Protein AF-M3EVJ9-F1 (afdb_monomer_lite)

Structure (mmCIF, N/CA/C/O backbone):
data_AF-M3EVJ9-F1
#
_entry.id   AF-M3EVJ9-F1
#
loop_
_atom_site.group_PDB
_atom_site.id
_atom_site.type_symbol
_atom_site.label_atom_id
_atom_site.label_alt_id
_atom_site.label_comp_id
_atom_site.label_asym_id
_atom_site.label_entity_id
_atom_site.label_seq_id
_atom_site.pdbx_PDB_ins_code
_atom_site.Cartn_x
_atom_site.Cartn_y
_atom_site.Cartn_z
_atom_site.occupancy
_atom_site.B_iso_or_equiv
_atom_site.auth_seq_id
_atom_site.auth_comp_id
_atom_site.auth_asym_id
_atom_site.auth_atom_id
_atom_site.pdbx_PDB_model_num
ATOM 1 N N . ASN A 1 1 ? -7.961 -3.982 -18.377 1.00 53.62 1 ASN A N 1
ATOM 2 C CA . ASN A 1 1 ? -6.961 -3.860 -17.290 1.00 53.62 1 ASN A CA 1
ATOM 3 C C . ASN A 1 1 ? -6.307 -5.219 -17.073 1.00 53.62 1 ASN A C 1
ATOM 5 O O . ASN A 1 1 ? -7.038 -6.197 -17.057 1.00 53.62 1 ASN A O 1
ATOM 9 N N . ARG A 1 2 ? -4.975 -5.330 -16.949 1.00 57.88 2 ARG A N 1
ATOM 10 C CA . ARG A 1 2 ? -4.251 -6.629 -16.994 1.00 57.88 2 ARG A CA 1
ATOM 11 C C . ARG A 1 2 ? -4.502 -7.572 -15.796 1.00 57.88 2 ARG A C 1
ATOM 13 O O . ARG A 1 2 ? -4.026 -8.692 -15.835 1.00 57.88 2 ARG A O 1
ATOM 20 N N . TYR A 1 3 ? -5.249 -7.136 -14.782 1.00 64.00 3 TYR A N 1
ATOM 21 C CA . TYR A 1 3 ? -5.487 -7.883 -13.536 1.00 64.00 3 TYR A CA 1
ATOM 22 C C . TYR A 1 3 ? -6.943 -7.815 -13.055 1.00 64.00 3 TYR A C 1
ATOM 24 O O . TYR A 1 3 ? -7.232 -8.080 -11.894 1.00 64.00 3 TYR A O 1
ATOM 32 N N . GLU A 1 4 ? -7.861 -7.360 -13.911 1.00 68.31 4 GLU A N 1
ATOM 33 C CA . GLU A 1 4 ? -9.247 -7.083 -13.514 1.00 68.31 4 GLU A CA 1
ATOM 34 C C . GLU A 1 4 ? -9.966 -8.355 -13.049 1.00 68.31 4 GLU A C 1
ATOM 36 O O . GLU A 1 4 ? -10.541 -8.368 -11.965 1.00 68.31 4 GLU A O 1
ATOM 41 N N . VAL A 1 5 ? -9.811 -9.446 -13.802 1.00 71.44 5 VAL A N 1
ATOM 42 C CA . VAL A 1 5 ? -10.444 -10.743 -13.528 1.00 71.44 5 VAL A CA 1
ATOM 43 C C . VAL A 1 5 ? -9.927 -11.351 -12.223 1.00 71.44 5 VAL A C 1
ATOM 45 O O . VAL A 1 5 ? -10.708 -11.808 -11.390 1.00 71.44 5 VAL A O 1
ATOM 48 N N . GLU A 1 6 ? -8.613 -11.326 -12.002 1.00 73.00 6 GLU A N 1
ATOM 49 C CA . GLU A 1 6 ? -8.010 -11.843 -10.773 1.00 73.00 6 GLU A CA 1
ATOM 50 C C . GLU A 1 6 ? -8.413 -11.016 -9.547 1.00 73.00 6 GLU A C 1
ATOM 52 O O . GLU A 1 6 ? -8.677 -11.570 -8.481 1.00 73.00 6 GLU A O 1
ATOM 57 N N . ILE A 1 7 ? -8.499 -9.692 -9.691 1.00 71.06 7 ILE A N 1
ATOM 58 C CA . ILE A 1 7 ? -8.906 -8.798 -8.604 1.00 71.06 7 ILE A CA 1
ATOM 59 C C . ILE A 1 7 ? -10.381 -9.005 -8.248 1.00 71.06 7 ILE A C 1
ATOM 61 O O . ILE A 1 7 ? -10.715 -8.972 -7.063 1.00 71.06 7 ILE A O 1
ATOM 65 N N . GLU A 1 8 ? -11.257 -9.230 -9.227 1.00 75.81 8 GLU A N 1
ATOM 66 C CA . GLU A 1 8 ? -12.665 -9.551 -8.969 1.00 75.81 8 GLU A CA 1
ATOM 67 C C . GLU A 1 8 ? -12.826 -10.897 -8.258 1.00 75.81 8 GLU A C 1
ATOM 69 O O . GLU A 1 8 ? -13.507 -10.955 -7.235 1.00 75.81 8 GLU A O 1
ATOM 74 N N . ALA A 1 9 ? -12.113 -11.938 -8.697 1.00 74.25 9 ALA A N 1
ATOM 75 C CA . ALA A 1 9 ? -12.147 -13.246 -8.041 1.00 74.25 9 ALA A CA 1
ATOM 76 C C . ALA A 1 9 ? -11.671 -13.187 -6.575 1.00 74.25 9 ALA A C 1
ATOM 78 O O . ALA A 1 9 ? -12.258 -13.811 -5.691 1.00 74.25 9 ALA A O 1
ATOM 79 N N . ILE A 1 10 ? -10.624 -12.405 -6.287 1.00 73.50 10 ILE A N 1
ATOM 80 C CA . ILE A 1 10 ? -10.121 -12.240 -4.914 1.00 73.50 10 ILE A CA 1
ATOM 81 C C . ILE A 1 10 ? -11.103 -11.433 -4.058 1.00 73.50 10 ILE A C 1
ATOM 83 O O . ILE A 1 10 ? -11.274 -11.737 -2.877 1.00 73.50 10 ILE A O 1
ATOM 87 N N . LYS A 1 11 ? -11.748 -10.408 -4.629 1.00 70.69 11 LYS A N 1
ATOM 88 C CA . LYS A 1 11 ? -12.785 -9.643 -3.924 1.00 70.69 11 LYS A CA 1
ATOM 89 C C . LYS A 1 11 ? -13.971 -10.526 -3.560 1.00 70.69 11 LYS A C 1
ATOM 91 O O . LYS A 1 11 ? -14.401 -10.470 -2.416 1.00 70.69 11 LYS A O 1
ATOM 96 N N . GLU A 1 12 ? -14.439 -11.360 -4.485 1.00 74.12 12 GLU A N 1
ATOM 97 C CA . GLU A 1 12 ? -15.531 -12.306 -4.235 1.00 74.12 12 GLU A CA 1
ATOM 98 C C . GLU A 1 12 ? -15.168 -13.296 -3.116 1.00 74.12 12 GLU A C 1
ATOM 100 O O . GLU A 1 12 ? -15.948 -13.508 -2.189 1.00 74.12 12 GLU A O 1
ATOM 105 N N . PHE A 1 13 ? -13.938 -13.822 -3.122 1.00 63.25 13 PHE A N 1
ATOM 106 C CA . PHE A 1 13 ? -13.459 -14.735 -2.078 1.00 63.25 13 PHE A CA 1
ATOM 107 C C . PHE A 1 13 ? -13.330 -14.083 -0.689 1.00 63.25 13 PHE A C 1
ATOM 109 O O . PHE A 1 13 ? -13.359 -14.768 0.335 1.00 63.25 13 PHE A O 1
ATOM 116 N N . LEU A 1 14 ? -13.154 -12.762 -0.633 1.00 67.00 14 LEU A N 1
ATOM 117 C CA . LEU A 1 14 ? -12.885 -12.016 0.596 1.00 67.00 14 LEU A CA 1
ATOM 118 C C . LEU A 1 14 ? -13.995 -11.018 0.958 1.00 67.00 14 LEU A C 1
ATOM 120 O O . LEU A 1 14 ? -13.756 -10.140 1.790 1.00 67.00 14 LEU A O 1
ATOM 124 N N . ASP A 1 15 ? -15.191 -11.157 0.387 1.00 62.56 15 ASP A N 1
ATOM 125 C CA . ASP A 1 15 ? -16.329 -10.257 0.621 1.00 62.56 15 ASP A CA 1
ATOM 126 C C . ASP A 1 15 ? -16.668 -10.133 2.124 1.00 62.56 15 ASP A C 1
ATOM 128 O O . ASP A 1 15 ? -16.741 -9.032 2.673 1.00 62.56 15 ASP A O 1
ATOM 132 N N . ASP A 1 16 ? -16.675 -11.267 2.838 1.00 59.56 16 ASP A N 1
ATOM 133 C CA . ASP A 1 16 ? -16.829 -11.364 4.303 1.00 59.56 16 ASP A CA 1
ATOM 134 C C . ASP A 1 16 ? -15.734 -10.622 5.094 1.00 59.56 16 ASP A C 1
ATOM 136 O O . ASP A 1 16 ? -15.932 -10.209 6.238 1.00 59.56 16 ASP A O 1
ATOM 140 N N . LYS A 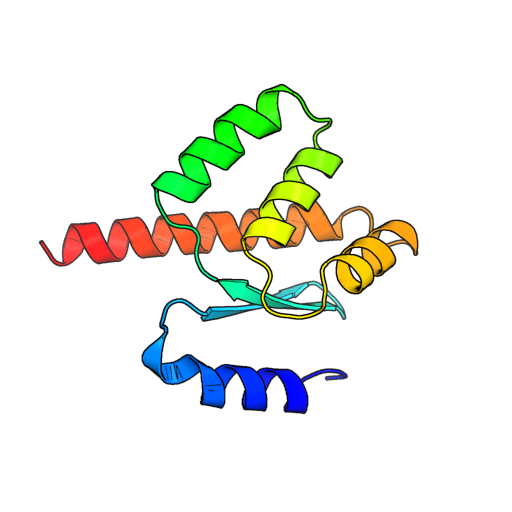1 17 ? -14.544 -10.444 4.512 1.00 61.34 17 LYS A N 1
ATOM 141 C CA . LYS A 1 17 ? -13.374 -9.953 5.248 1.00 61.34 17 LYS A CA 1
ATOM 142 C C . LYS A 1 17 ? -13.313 -8.436 5.357 1.00 61.34 17 LYS A C 1
ATOM 144 O O . LYS A 1 17 ? -12.547 -7.968 6.206 1.00 61.34 17 LYS A O 1
ATOM 149 N N . GLY A 1 18 ? -14.122 -7.696 4.595 1.00 65.62 18 GLY A N 1
ATOM 150 C CA . GLY A 1 18 ? -14.249 -6.239 4.664 1.00 65.62 18 GLY A CA 1
ATOM 151 C C . GLY A 1 18 ? -12.935 -5.455 4.484 1.00 65.62 18 GLY A C 1
ATOM 152 O O . GLY A 1 18 ? -11.819 -5.961 4.624 1.00 65.6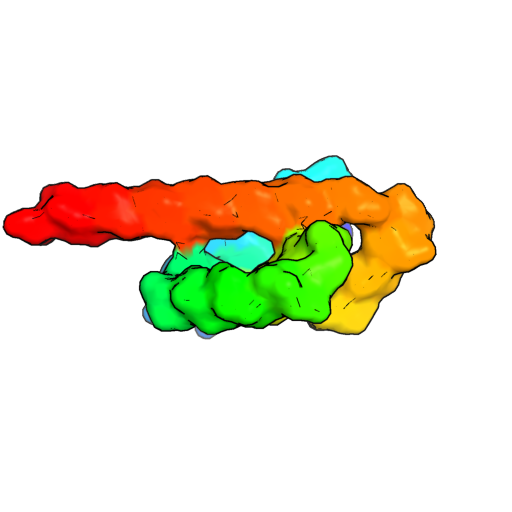2 18 GLY A O 1
ATOM 153 N N . GLY A 1 19 ? -13.047 -4.163 4.172 1.00 77.44 19 GLY A N 1
ATOM 154 C CA . GLY A 1 19 ? -11.890 -3.257 4.135 1.00 77.44 19 GLY A CA 1
ATOM 155 C C . GLY A 1 19 ? -10.840 -3.596 3.071 1.00 77.44 19 GLY A C 1
ATOM 156 O O . GLY A 1 19 ? -9.667 -3.281 3.266 1.00 77.44 19 GLY A O 1
ATOM 157 N N . LEU A 1 20 ? -11.238 -4.242 1.973 1.00 87.25 20 LEU A N 1
ATOM 158 C CA . LEU A 1 20 ? -10.408 -4.415 0.782 1.00 87.25 20 LEU A CA 1
ATOM 159 C C . LEU A 1 20 ? -10.674 -3.297 -0.218 1.00 87.25 20 LEU A C 1
ATOM 161 O O . LEU A 1 20 ? -11.821 -2.999 -0.544 1.00 87.25 20 LEU A O 1
ATOM 165 N N . HIS A 1 21 ? -9.605 -2.706 -0.736 1.00 88.75 21 HIS A N 1
ATOM 166 C CA . HIS A 1 21 ? -9.667 -1.598 -1.673 1.00 88.75 21 HIS A CA 1
ATOM 167 C C . HIS A 1 21 ? -8.753 -1.855 -2.860 1.00 88.75 21 HIS A C 1
ATOM 169 O O . HIS A 1 21 ? -7.573 -2.170 -2.708 1.00 88.75 21 HIS A O 1
ATOM 175 N N . LEU A 1 22 ? -9.320 -1.689 -4.052 1.00 90.62 22 LEU A N 1
ATOM 176 C CA . LEU A 1 22 ? -8.549 -1.607 -5.281 1.00 90.62 22 LEU A CA 1
ATOM 177 C C . LEU A 1 22 ? -7.917 -0.216 -5.360 1.00 90.62 22 LEU A C 1
ATOM 179 O O . LEU A 1 22 ? -8.624 0.791 -5.360 1.00 90.62 22 LEU A O 1
ATOM 183 N N . ILE A 1 23 ? -6.593 -0.172 -5.429 1.00 92.56 23 ILE A N 1
ATOM 184 C CA . ILE A 1 23 ? -5.800 1.038 -5.595 1.00 92.56 23 ILE A CA 1
ATOM 185 C C . ILE A 1 23 ? -5.175 1.000 -6.985 1.00 92.56 23 ILE A C 1
ATOM 187 O O . ILE A 1 23 ? -4.494 0.043 -7.346 1.00 92.56 23 ILE A O 1
ATOM 191 N N . GLN A 1 24 ? -5.421 2.053 -7.761 1.00 91.50 24 GLN A N 1
ATOM 192 C CA . GLN A 1 24 ? -4.889 2.208 -9.111 1.00 91.50 24 GLN A CA 1
ATOM 193 C C . GLN A 1 24 ? -3.987 3.441 -9.168 1.00 91.50 24 GLN A C 1
ATOM 195 O O . GLN A 1 24 ? -4.366 4.525 -8.702 1.00 91.50 24 GLN A O 1
ATOM 200 N N . VAL A 1 25 ? -2.782 3.247 -9.701 1.00 91.88 25 VAL A N 1
ATOM 201 C CA . VAL A 1 25 ? -1.774 4.283 -9.952 1.00 91.88 25 VAL A CA 1
ATOM 202 C C . VAL A 1 25 ? -1.177 3.986 -11.321 1.00 91.88 25 VAL A C 1
ATOM 204 O O . VAL A 1 25 ? -0.564 2.937 -11.503 1.00 91.88 25 VAL A O 1
ATOM 207 N N . ASP A 1 26 ? -1.383 4.893 -12.274 1.00 89.50 26 ASP A N 1
ATOM 208 C CA . ASP A 1 26 ? -1.010 4.707 -13.679 1.00 89.50 26 ASP A CA 1
ATOM 209 C C . ASP A 1 26 ? -1.541 3.371 -14.238 1.00 89.50 26 ASP A C 1
ATOM 211 O O . ASP A 1 26 ? -2.747 3.119 -14.212 1.00 89.50 26 ASP A O 1
ATOM 215 N N . GLU A 1 27 ? -0.657 2.499 -14.724 1.00 89.25 27 GLU A N 1
ATOM 216 C CA . GLU A 1 27 ? -0.988 1.163 -15.235 1.00 89.25 27 GLU A CA 1
ATOM 217 C C . GLU A 1 27 ? -1.025 0.068 -14.152 1.00 89.25 27 GLU A C 1
ATOM 219 O O . GLU A 1 27 ? -1.387 -1.080 -14.428 1.00 89.25 27 GLU A O 1
ATOM 224 N N . TYR A 1 28 ? -0.664 0.401 -12.910 1.00 91.62 28 TYR A N 1
ATOM 225 C CA . TYR A 1 28 ? -0.549 -0.550 -11.811 1.00 91.62 28 TYR A CA 1
ATOM 226 C C . TYR A 1 28 ? -1.838 -0.622 -10.999 1.00 91.62 28 TYR A C 1
ATOM 228 O O . TYR A 1 28 ? -2.430 0.387 -10.613 1.00 91.62 28 TYR A O 1
ATOM 236 N N . SER A 1 29 ? -2.255 -1.850 -10.702 1.00 91.88 29 SER A N 1
ATOM 237 C CA . SER A 1 29 ? -3.421 -2.138 -9.869 1.00 91.88 29 SER A CA 1
ATOM 238 C C . SER A 1 29 ? -3.007 -3.022 -8.700 1.00 91.88 29 SER A C 1
ATOM 240 O O . SER A 1 29 ? -2.461 -4.106 -8.905 1.00 91.88 29 SER A O 1
ATOM 242 N N . THR A 1 30 ? -3.284 -2.568 -7.480 1.00 92.81 30 THR A N 1
ATOM 243 C CA . THR A 1 30 ? -3.060 -3.335 -6.252 1.00 92.81 30 THR A CA 1
ATOM 244 C C . THR A 1 30 ? -4.363 -3.500 -5.486 1.00 92.81 30 THR A C 1
ATOM 246 O O . THR A 1 30 ? -5.153 -2.567 -5.359 1.00 92.81 30 THR A O 1
ATOM 249 N N . LEU A 1 31 ? -4.590 -4.686 -4.937 1.00 92.50 31 LEU A N 1
ATOM 250 C CA . LEU A 1 31 ? -5.621 -4.914 -3.938 1.00 92.50 31 LEU A CA 1
ATOM 251 C C . LEU A 1 31 ? -4.971 -4.801 -2.563 1.00 92.50 31 LEU A C 1
ATOM 253 O O . LEU A 1 31 ? -4.045 -5.551 -2.251 1.00 92.50 31 LEU A O 1
ATOM 257 N N . CYS A 1 32 ? -5.452 -3.870 -1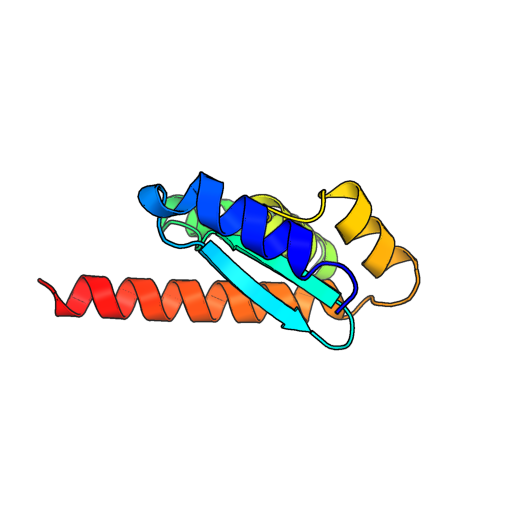.747 1.00 92.69 32 CYS A N 1
ATOM 258 C CA . CYS A 1 32 ? -4.905 -3.600 -0.424 1.00 92.69 32 CYS A CA 1
ATOM 259 C C . CYS A 1 32 ? -5.989 -3.691 0.648 1.00 92.69 32 CYS A C 1
ATOM 261 O O . CYS A 1 32 ? -7.147 -3.354 0.411 1.00 92.69 32 CYS A O 1
ATOM 263 N N . ARG A 1 33 ? -5.602 -4.099 1.853 1.00 91.00 33 ARG A N 1
ATOM 264 C CA . ARG A 1 33 ? -6.443 -4.039 3.043 1.00 91.00 33 ARG A CA 1
ATOM 265 C C . ARG A 1 33 ? -6.199 -2.738 3.794 1.00 91.00 33 ARG A C 1
ATOM 267 O O . ARG A 1 33 ? -5.052 -2.321 3.946 1.00 91.00 33 ARG A O 1
ATOM 274 N N . VAL A 1 34 ? -7.262 -2.113 4.295 1.00 88.31 34 VAL A N 1
ATOM 275 C CA . VAL A 1 34 ? -7.130 -0.937 5.165 1.00 88.31 34 VAL A CA 1
ATOM 276 C C . VAL A 1 34 ? -6.387 -1.347 6.442 1.00 88.31 34 VAL A C 1
ATOM 278 O O . VAL A 1 34 ? -6.829 -2.277 7.126 1.00 88.31 34 VAL A O 1
ATOM 281 N N . PRO A 1 35 ? -5.272 -0.683 6.794 1.00 89.94 35 PRO A N 1
ATOM 282 C CA . PRO A 1 35 ? -4.528 -1.016 7.997 1.00 89.94 35 PRO A CA 1
ATOM 283 C C . PRO A 1 35 ? -5.331 -0.666 9.254 1.00 89.94 35 PRO A C 1
ATOM 285 O O . PRO A 1 35 ? -6.023 0.352 9.325 1.00 89.94 35 PRO A O 1
ATOM 288 N N . SER A 1 36 ? -5.202 -1.504 10.283 1.00 86.56 36 SER A N 1
ATOM 289 C CA . SER A 1 36 ? -5.740 -1.217 11.613 1.00 86.56 36 SER A CA 1
ATOM 290 C C . SER A 1 36 ? -4.898 -0.152 12.328 1.00 86.56 36 SER A C 1
ATOM 292 O O . SER A 1 36 ? -3.768 0.143 11.931 1.00 86.56 36 SER A O 1
ATOM 294 N N . LYS A 1 37 ? -5.415 0.393 13.440 1.00 84.88 37 LYS A N 1
ATOM 295 C CA . LYS A 1 37 ? -4.633 1.287 14.316 1.00 84.88 37 LYS A CA 1
ATOM 296 C C . LYS A 1 37 ? -3.323 0.634 14.773 1.00 84.88 37 LYS A C 1
ATOM 298 O O . LYS A 1 37 ? -2.290 1.289 14.764 1.00 84.88 37 LYS A O 1
ATOM 303 N N . GLU A 1 38 ? -3.355 -0.658 15.102 1.00 86.38 38 GLU A N 1
ATOM 304 C CA . GLU A 1 38 ? -2.158 -1.407 15.502 1.00 86.38 38 GLU A CA 1
ATOM 305 C C . GLU A 1 38 ? -1.126 -1.483 14.367 1.00 86.38 38 GLU A C 1
ATOM 307 O O . GLU A 1 38 ? 0.064 -1.252 14.593 1.00 86.38 38 GLU A O 1
ATOM 312 N N . THR A 1 39 ? -1.573 -1.760 13.137 1.00 86.44 39 THR A N 1
ATOM 313 C CA . THR A 1 39 ? -0.692 -1.781 11.962 1.00 86.44 39 THR A CA 1
ATOM 314 C C . THR A 1 39 ? -0.055 -0.414 11.731 1.00 86.44 39 THR A C 1
ATOM 316 O O . THR A 1 39 ? 1.153 -0.345 11.518 1.00 86.44 39 THR A O 1
ATOM 319 N N . LEU A 1 40 ? -0.831 0.671 11.831 1.00 87.62 40 LEU A N 1
ATOM 320 C CA . LEU A 1 40 ? -0.319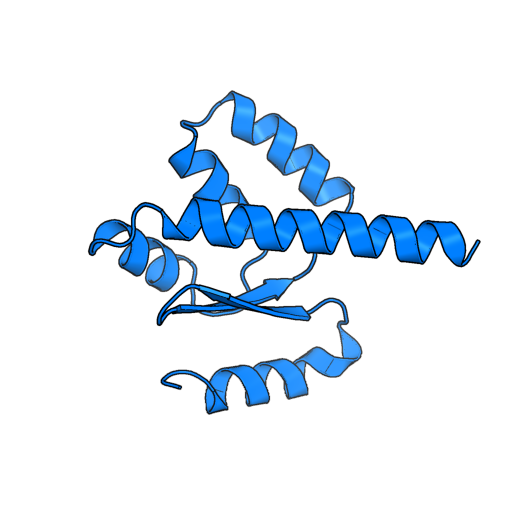 2.038 11.686 1.00 87.62 40 LEU A CA 1
ATOM 321 C C . LEU A 1 40 ? 0.746 2.370 12.740 1.00 87.62 40 LEU A C 1
ATOM 323 O O . LEU A 1 40 ? 1.781 2.936 12.394 1.00 87.62 40 LEU A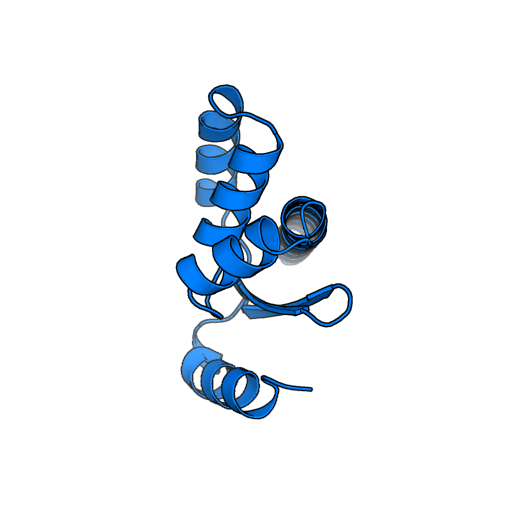 O 1
ATOM 327 N N . SER A 1 41 ? 0.541 1.978 14.002 1.00 87.50 41 SER A N 1
ATOM 328 C CA . SER A 1 41 ? 1.545 2.164 15.058 1.00 87.50 41 SER A CA 1
ATOM 329 C C . SER A 1 41 ? 2.841 1.408 14.748 1.00 87.50 41 SER A C 1
ATOM 331 O O . SER A 1 41 ? 3.917 2.000 14.767 1.00 87.50 41 SER A O 1
ATOM 333 N N . LYS A 1 42 ? 2.747 0.126 14.366 1.00 87.12 42 LYS A N 1
ATOM 334 C CA . LYS A 1 42 ? 3.918 -0.698 14.006 1.00 87.12 42 LYS A CA 1
ATOM 335 C C . LYS A 1 42 ? 4.694 -0.120 12.818 1.00 87.12 42 LYS A C 1
ATOM 337 O O . LYS A 1 42 ? 5.923 -0.097 12.846 1.00 87.12 42 LYS A O 1
ATOM 342 N N . VAL A 1 43 ? 3.984 0.355 11.794 1.00 87.62 43 VAL A N 1
ATOM 343 C CA . VAL A 1 43 ? 4.577 1.010 10.616 1.00 87.62 43 VAL A CA 1
ATOM 344 C C . VAL A 1 43 ? 5.285 2.297 11.022 1.00 87.62 43 VAL A C 1
ATOM 346 O O . VAL A 1 43 ? 6.427 2.506 10.627 1.00 87.62 43 VAL A O 1
ATOM 349 N N . SER A 1 44 ? 4.657 3.121 11.864 1.00 87.25 44 SER A N 1
ATOM 350 C CA . SER A 1 44 ? 5.245 4.377 12.337 1.00 87.25 44 SER A CA 1
ATOM 351 C C . SER A 1 44 ? 6.529 4.185 13.146 1.00 87.25 44 SER A C 1
ATOM 353 O O . SER A 1 44 ? 7.387 5.065 13.128 1.00 87.25 44 SER A O 1
ATOM 355 N N . ASP A 1 45 ? 6.672 3.087 13.889 1.00 87.50 45 ASP A N 1
ATOM 356 C CA . ASP A 1 45 ? 7.910 2.797 14.618 1.00 87.50 45 ASP A CA 1
ATOM 357 C C . ASP A 1 45 ? 8.988 2.183 13.729 1.00 87.50 45 ASP A C 1
ATOM 359 O O . ASP A 1 45 ? 10.180 2.439 13.930 1.00 87.50 45 ASP A O 1
ATOM 363 N N . ARG A 1 46 ? 8.587 1.390 12.730 1.00 84.38 46 ARG A N 1
ATOM 364 C CA . ARG A 1 46 ? 9.517 0.791 11.772 1.00 84.38 46 ARG A CA 1
ATOM 365 C C . ARG A 1 46 ? 10.081 1.828 10.801 1.00 84.38 46 ARG A C 1
ATOM 367 O O . ARG A 1 46 ? 11.280 1.790 10.542 1.00 84.38 46 ARG A O 1
ATOM 374 N N . SER A 1 47 ? 9.260 2.765 10.327 1.00 85.25 47 SER A N 1
ATOM 375 C CA . SER A 1 47 ? 9.653 3.789 9.349 1.00 85.25 47 SER A CA 1
ATOM 376 C C . SER A 1 47 ? 10.775 4.704 9.843 1.00 85.25 47 SER A C 1
ATOM 378 O O . SER A 1 47 ? 11.599 5.134 9.050 1.00 85.25 47 SER A O 1
ATOM 380 N N . LYS A 1 48 ? 10.892 4.925 11.159 1.00 87.38 48 LYS A N 1
ATOM 381 C CA . LYS A 1 48 ? 11.994 5.692 11.777 1.00 87.38 48 LYS A CA 1
ATOM 382 C C . LYS A 1 48 ? 13.384 5.078 11.548 1.00 87.38 48 LYS A C 1
ATOM 384 O O . LYS A 1 48 ? 14.382 5.727 11.840 1.00 87.38 48 LYS A O 1
ATOM 389 N N . LYS A 1 49 ? 13.450 3.811 11.124 1.00 91.88 49 LYS A N 1
ATOM 390 C CA . LYS A 1 49 ? 14.687 3.033 10.946 1.00 91.88 49 LYS A CA 1
ATOM 391 C C . LYS A 1 49 ? 14.980 2.694 9.484 1.00 91.88 49 LYS A C 1
ATOM 393 O O . LYS A 1 49 ? 15.914 1.941 9.238 1.00 91.88 49 LYS A O 1
ATOM 398 N N . LEU A 1 50 ? 14.145 3.159 8.561 1.00 90.31 50 LEU A N 1
ATOM 399 C CA . LEU A 1 50 ? 14.204 2.826 7.143 1.00 90.31 50 LEU A CA 1
ATOM 400 C C . LEU A 1 50 ? 14.371 4.104 6.328 1.00 90.31 50 LEU A C 1
ATOM 402 O O . LEU A 1 50 ? 13.904 5.169 6.740 1.00 90.31 50 LEU A O 1
ATOM 406 N N . ASP A 1 51 ? 14.975 3.983 5.152 1.00 91.94 51 ASP A N 1
ATOM 407 C CA . ASP A 1 51 ? 14.933 5.057 4.170 1.00 91.94 51 ASP A CA 1
ATOM 408 C C . ASP A 1 51 ? 13.484 5.299 3.696 1.00 91.94 51 ASP A C 1
ATOM 410 O O . ASP A 1 51 ? 12.665 4.373 3.710 1.00 91.94 51 ASP A O 1
ATOM 414 N N . PRO A 1 52 ? 13.121 6.519 3.254 1.00 89.19 52 PRO A N 1
ATOM 415 C CA . PRO A 1 52 ? 11.730 6.865 2.944 1.00 89.19 52 PRO A CA 1
ATOM 416 C C . PRO A 1 52 ? 11.049 5.915 1.951 1.00 89.19 52 PRO A C 1
ATOM 418 O O . PRO A 1 52 ? 9.900 5.525 2.150 1.00 89.19 52 PRO A O 1
ATOM 421 N N . ILE A 1 53 ? 11.774 5.493 0.911 1.00 89.69 53 ILE A N 1
ATOM 422 C CA . ILE A 1 53 ? 11.251 4.555 -0.087 1.00 89.69 53 ILE A CA 1
ATOM 423 C C . ILE A 1 53 ? 11.049 3.150 0.494 1.00 89.69 53 ILE A C 1
ATOM 425 O O . ILE A 1 53 ? 10.049 2.500 0.199 1.00 89.69 53 ILE A O 1
ATOM 429 N N . GLU A 1 54 ? 11.950 2.689 1.363 1.00 91.56 54 GLU A N 1
ATOM 430 C CA . GLU A 1 54 ? 11.819 1.396 2.036 1.00 91.56 54 GLU A CA 1
ATOM 431 C C . GLU A 1 54 ? 10.663 1.401 3.038 1.00 91.56 54 GLU A C 1
ATOM 433 O O . GLU A 1 54 ? 9.953 0.403 3.164 1.00 91.56 54 GLU A O 1
ATOM 438 N N . ALA A 1 55 ? 10.437 2.527 3.719 1.00 93.06 55 ALA A N 1
ATOM 439 C CA . ALA A 1 55 ? 9.297 2.709 4.607 1.00 93.06 55 ALA A CA 1
ATOM 440 C C . ALA A 1 55 ? 7.964 2.626 3.845 1.00 93.06 55 ALA A C 1
ATOM 442 O O . ALA A 1 55 ? 7.040 1.952 4.306 1.00 93.06 55 ALA A O 1
ATOM 443 N N . ASP A 1 56 ? 7.873 3.249 2.666 1.00 94.19 56 ASP A N 1
ATOM 444 C CA . ASP A 1 56 ? 6.692 3.143 1.805 1.00 94.19 56 ASP A CA 1
ATOM 445 C C . ASP A 1 56 ? 6.484 1.708 1.302 1.00 94.19 56 ASP A C 1
ATOM 447 O O . ASP A 1 56 ? 5.366 1.195 1.341 1.00 94.19 56 ASP A O 1
ATOM 451 N N . ILE A 1 57 ? 7.552 1.022 0.883 1.00 93.75 57 ILE A N 1
ATOM 452 C CA . ILE A 1 57 ? 7.485 -0.376 0.432 1.00 93.75 57 ILE A CA 1
ATOM 453 C C . ILE A 1 57 ? 7.029 -1.304 1.563 1.00 93.75 57 ILE A C 1
ATOM 455 O O . ILE A 1 57 ? 6.133 -2.125 1.355 1.00 93.75 57 ILE A O 1
ATOM 459 N N . ASP A 1 58 ? 7.610 -1.181 2.761 1.00 93.50 58 ASP A N 1
ATOM 460 C CA . ASP A 1 58 ? 7.214 -1.960 3.942 1.00 93.50 58 ASP A CA 1
ATOM 461 C C . ASP A 1 58 ? 5.739 -1.719 4.281 1.00 93.50 58 ASP A C 1
ATOM 463 O O . ASP A 1 58 ? 4.992 -2.673 4.517 1.00 93.50 58 ASP A O 1
ATOM 467 N N . PHE A 1 59 ? 5.287 -0.463 4.234 1.00 94.75 59 PHE A N 1
ATOM 468 C CA . PHE A 1 59 ? 3.897 -0.134 4.514 1.00 94.75 59 PHE A CA 1
ATOM 469 C C . PHE A 1 59 ? 2.932 -0.728 3.485 1.00 94.75 59 PHE A C 1
ATOM 471 O O . PHE A 1 59 ? 1.951 -1.372 3.875 1.00 94.75 59 PHE A O 1
ATOM 478 N N . VAL A 1 60 ? 3.217 -0.567 2.188 1.00 95.25 60 VAL A N 1
ATOM 479 C CA . VAL A 1 60 ? 2.385 -1.144 1.127 1.00 95.25 60 VAL A CA 1
ATOM 480 C C . VAL A 1 60 ? 2.340 -2.662 1.267 1.00 95.25 60 VAL A C 1
ATOM 482 O O . VAL A 1 60 ? 1.248 -3.219 1.294 1.00 95.25 60 VAL A O 1
ATOM 485 N N . ASN A 1 61 ? 3.481 -3.331 1.461 1.00 94.25 61 ASN A N 1
ATOM 486 C CA . ASN A 1 61 ? 3.549 -4.789 1.598 1.00 94.25 61 ASN A CA 1
ATOM 487 C C . ASN A 1 61 ? 2.733 -5.328 2.781 1.00 94.25 61 ASN A C 1
ATOM 489 O O . ASN A 1 61 ? 2.108 -6.378 2.661 1.00 94.25 61 ASN A O 1
ATOM 493 N N . ARG A 1 62 ? 2.680 -4.612 3.911 1.00 92.31 62 ARG A N 1
ATOM 494 C CA . ARG A 1 62 ? 1.835 -4.995 5.063 1.00 92.31 62 ARG A CA 1
ATOM 495 C C . ARG A 1 62 ? 0.340 -4.910 4.774 1.00 92.31 62 ARG A C 1
ATOM 497 O O . ARG A 1 62 ? -0.450 -5.539 5.474 1.00 92.31 62 ARG A O 1
ATOM 504 N N . CYS A 1 63 ? -0.036 -4.103 3.791 1.00 93.25 63 CYS A N 1
ATOM 505 C CA . CYS A 1 63 ? -1.418 -3.901 3.385 1.00 93.25 63 CYS A CA 1
ATOM 506 C C . CYS A 1 63 ? -1.755 -4.667 2.099 1.00 93.25 63 CYS A C 1
ATOM 508 O O . CYS A 1 63 ? -2.924 -4.749 1.740 1.00 93.25 63 CYS A O 1
ATOM 510 N N . LEU A 1 64 ? -0.764 -5.205 1.389 1.00 94.06 64 LEU A N 1
ATOM 511 C CA . LEU A 1 64 ? -0.924 -5.788 0.066 1.00 94.06 64 LEU A CA 1
ATOM 512 C C . LEU A 1 64 ? -1.581 -7.168 0.148 1.00 94.06 64 LEU A C 1
ATOM 514 O O . LEU A 1 64 ? -1.132 -8.050 0.875 1.00 94.06 64 LEU A O 1
ATOM 518 N N . VAL A 1 65 ? -2.642 -7.348 -0.632 1.00 92.12 65 VAL A N 1
ATOM 519 C CA . VAL A 1 65 ? -3.312 -8.637 -0.855 1.00 92.12 65 VAL A CA 1
ATOM 520 C C . VAL A 1 65 ? -2.988 -9.158 -2.250 1.00 92.12 65 VAL A C 1
ATOM 522 O O . VAL A 1 65 ? -2.766 -10.352 -2.428 1.00 92.12 65 VAL A O 1
ATOM 525 N N . TYR A 1 66 ? -2.937 -8.259 -3.235 1.00 90.94 66 TYR A N 1
ATOM 526 C CA . TYR A 1 66 ? -2.542 -8.575 -4.603 1.00 90.94 66 TYR A CA 1
ATOM 527 C C . TYR A 1 66 ? -1.846 -7.369 -5.258 1.00 90.94 66 TYR A C 1
ATOM 529 O O . TYR A 1 66 ? -2.286 -6.240 -5.032 1.00 90.94 66 TYR A O 1
ATOM 537 N N . PRO A 1 67 ? -0.814 -7.560 -6.098 1.00 92.19 67 PRO A N 1
ATOM 538 C CA . PRO A 1 67 ? -0.151 -8.829 -6.407 1.00 92.19 67 PRO A CA 1
ATOM 539 C C . PRO A 1 67 ? 0.719 -9.304 -5.230 1.00 92.19 67 PRO A C 1
ATOM 541 O O . PRO A 1 67 ? 0.611 -8.792 -4.120 1.00 92.19 67 PRO A O 1
ATOM 544 N N . SER A 1 68 ? 1.592 -10.288 -5.456 1.00 92.88 68 SER A N 1
ATOM 545 C CA . SER A 1 68 ? 2.607 -10.648 -4.459 1.00 92.88 68 SER A CA 1
ATOM 546 C C . SER A 1 68 ? 3.555 -9.472 -4.171 1.00 92.88 68 SER A C 1
ATOM 548 O O . SER A 1 68 ? 3.799 -8.627 -5.039 1.00 92.88 68 SER A O 1
ATOM 550 N N . SER A 1 69 ? 4.142 -9.443 -2.973 1.00 93.06 69 SER A N 1
ATOM 551 C CA . SER A 1 69 ? 5.141 -8.436 -2.586 1.00 93.06 69 SER A CA 1
ATOM 552 C C . SER A 1 69 ? 6.374 -8.440 -3.498 1.00 93.06 69 SER A C 1
ATOM 554 O O . SER A 1 69 ? 6.940 -7.382 -3.774 1.00 93.06 69 SER A O 1
ATOM 556 N N . GLU A 1 70 ? 6.769 -9.607 -4.016 1.00 94.69 70 GLU A N 1
ATOM 557 C CA . GLU A 1 70 ? 7.853 -9.739 -4.994 1.00 94.69 70 GLU A CA 1
ATOM 558 C C . GLU A 1 70 ? 7.490 -9.057 -6.316 1.00 94.69 70 GLU A C 1
ATOM 560 O O . GLU A 1 70 ? 8.273 -8.272 -6.850 1.00 94.69 70 GLU A O 1
ATOM 565 N N . THR A 1 71 ? 6.274 -9.293 -6.820 1.00 94.25 71 THR A N 1
ATOM 566 C CA . THR A 1 71 ? 5.778 -8.632 -8.034 1.00 94.25 71 THR A CA 1
ATOM 567 C C . THR A 1 71 ? 5.731 -7.120 -7.852 1.00 94.25 71 THR A C 1
ATOM 569 O O . THR A 1 71 ? 6.228 -6.387 -8.707 1.00 94.25 71 THR A O 1
ATOM 572 N N . PHE A 1 72 ? 5.190 -6.659 -6.722 1.00 94.62 72 PHE A N 1
ATOM 573 C CA . PHE A 1 72 ? 5.106 -5.241 -6.396 1.00 94.62 72 PHE A CA 1
ATOM 574 C C . PHE A 1 72 ? 6.490 -4.579 -6.326 1.00 94.62 72 PHE A C 1
ATOM 576 O O . PHE A 1 72 ? 6.735 -3.568 -6.985 1.00 94.62 72 PHE A O 1
ATOM 583 N N . SER A 1 73 ? 7.431 -5.194 -5.607 1.00 93.06 73 SER A N 1
ATOM 584 C CA . SER A 1 73 ? 8.821 -4.721 -5.527 1.00 93.06 73 SER A CA 1
ATOM 585 C C . SER A 1 73 ? 9.498 -4.726 -6.902 1.00 93.06 73 SER A C 1
ATOM 587 O O . SER A 1 73 ? 10.255 -3.817 -7.244 1.00 93.06 73 SER A O 1
ATOM 589 N N . GLY A 1 74 ? 9.173 -5.715 -7.737 1.00 93.94 74 GLY A N 1
ATOM 590 C CA . GLY A 1 74 ? 9.625 -5.802 -9.118 1.00 93.94 74 GLY A CA 1
ATOM 591 C C . GLY A 1 74 ? 9.171 -4.628 -9.987 1.00 93.94 74 GLY A C 1
ATOM 592 O O . GLY A 1 74 ? 9.934 -4.208 -10.850 1.00 93.94 74 GLY A O 1
ATOM 593 N N . TRP A 1 75 ? 7.976 -4.069 -9.772 1.00 94.19 75 TRP A N 1
ATOM 594 C CA . TRP A 1 75 ? 7.513 -2.880 -10.501 1.00 94.19 75 TRP A CA 1
ATOM 595 C C . TRP A 1 75 ? 8.347 -1.643 -10.170 1.00 94.19 75 TRP A C 1
ATOM 597 O O . TRP A 1 75 ? 8.779 -0.921 -11.067 1.00 94.19 75 TRP A O 1
ATOM 607 N N . ILE A 1 76 ? 8.647 -1.451 -8.888 1.00 92.75 76 ILE A N 1
ATOM 608 C CA . ILE A 1 76 ? 9.446 -0.325 -8.397 1.00 92.75 76 ILE A CA 1
ATOM 609 C C . ILE A 1 76 ? 10.858 -0.392 -8.986 1.00 92.75 76 ILE A C 1
ATOM 611 O O . ILE A 1 76 ? 11.328 0.567 -9.599 1.00 92.75 76 ILE A O 1
ATOM 615 N N . ASN A 1 77 ? 11.488 -1.566 -8.897 1.00 89.38 77 ASN A N 1
ATOM 616 C CA . ASN A 1 77 ? 12.842 -1.803 -9.399 1.00 89.38 77 ASN A CA 1
ATOM 617 C C . ASN A 1 77 ? 12.956 -1.713 -10.932 1.00 89.38 77 ASN A C 1
ATOM 619 O O . ASN A 1 77 ? 14.054 -1.530 -11.451 1.00 89.38 77 ASN A O 1
ATOM 623 N N . LYS A 1 78 ? 11.843 -1.844 -11.668 1.00 90.00 78 LYS A N 1
ATOM 624 C CA . LYS A 1 78 ? 11.803 -1.801 -13.142 1.00 90.00 78 LYS A CA 1
ATOM 625 C C . LYS A 1 78 ? 11.474 -0.425 -13.724 1.00 90.00 78 LYS A C 1
ATOM 627 O O . LYS A 1 78 ? 11.309 -0.321 -14.936 1.00 90.00 78 LYS A O 1
ATOM 632 N N . GLY A 1 79 ? 11.412 0.617 -12.896 1.00 85.94 79 GLY A N 1
ATOM 633 C CA . GLY A 1 79 ? 11.278 1.995 -13.378 1.00 85.94 79 GLY A CA 1
ATOM 634 C C . GLY A 1 79 ? 10.090 2.773 -12.824 1.00 85.94 79 GLY A C 1
ATOM 635 O O . GLY A 1 79 ? 9.849 3.879 -13.295 1.00 85.94 79 GLY A O 1
ATOM 636 N N . ALA A 1 80 ? 9.390 2.258 -11.808 1.00 89.06 80 ALA A N 1
ATOM 637 C CA . ALA A 1 80 ? 8.312 2.976 -11.126 1.00 89.06 80 ALA A CA 1
ATOM 638 C C . ALA A 1 80 ? 8.677 3.350 -9.667 1.00 89.06 80 ALA A C 1
ATOM 640 O O . ALA A 1 80 ? 7.973 2.954 -8.736 1.00 89.06 80 ALA A O 1
ATOM 641 N N . PRO A 1 81 ? 9.762 4.115 -9.409 1.00 82.56 81 PRO A N 1
ATOM 642 C CA . PRO A 1 81 ? 10.226 4.406 -8.047 1.00 82.56 81 PRO A CA 1
ATOM 643 C C . PRO A 1 81 ? 9.205 5.194 -7.206 1.00 82.56 81 PRO A C 1
ATOM 645 O O . PRO A 1 81 ? 9.147 5.023 -5.993 1.00 82.56 81 PRO A O 1
ATOM 648 N N . GLY A 1 82 ? 8.356 6.015 -7.839 1.00 91.81 82 GLY A N 1
ATOM 649 C CA . GLY A 1 82 ? 7.294 6.781 -7.167 1.00 91.81 82 GLY A CA 1
ATOM 650 C C . GLY A 1 82 ? 6.014 5.989 -6.862 1.00 91.81 82 GLY A C 1
ATOM 651 O O . GLY A 1 82 ? 5.084 6.525 -6.248 1.00 91.81 82 GLY A O 1
ATOM 652 N N . LEU A 1 83 ? 5.946 4.721 -7.281 1.00 94.19 83 LEU A N 1
ATOM 653 C CA . LEU A 1 83 ? 4.755 3.887 -7.126 1.00 94.19 83 LEU A CA 1
ATOM 654 C C . LEU A 1 83 ? 4.469 3.579 -5.654 1.00 94.19 83 LEU A C 1
ATOM 656 O O . LEU A 1 83 ? 3.325 3.701 -5.212 1.00 94.19 83 LEU A O 1
ATOM 660 N N . ALA A 1 84 ? 5.512 3.240 -4.887 1.00 94.00 84 ALA A N 1
ATOM 661 C CA . ALA A 1 84 ? 5.396 2.930 -3.464 1.00 94.00 84 ALA A CA 1
ATOM 662 C C . ALA A 1 84 ? 4.788 4.096 -2.685 1.00 94.00 84 ALA A C 1
ATOM 664 O O . ALA A 1 84 ? 3.782 3.914 -2.004 1.00 94.00 84 ALA A O 1
ATOM 665 N N . SER A 1 85 ? 5.322 5.304 -2.865 1.00 95.25 85 SER A N 1
ATOM 666 C CA . SER A 1 85 ? 4.824 6.507 -2.195 1.00 95.25 85 SER A CA 1
ATOM 667 C C . SER A 1 85 ? 3.386 6.853 -2.590 1.00 95.25 85 SER A C 1
ATOM 669 O O . SER A 1 85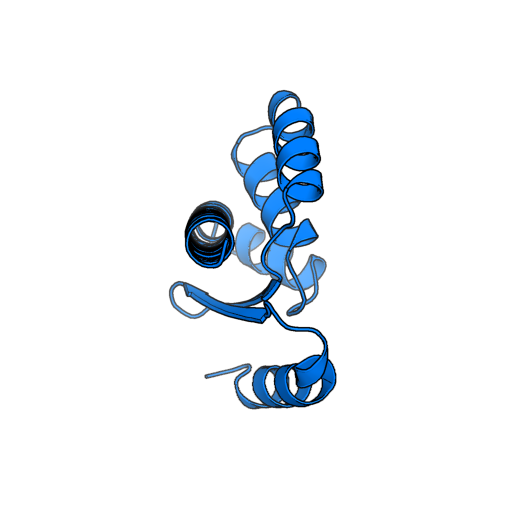 ? 2.576 7.232 -1.741 1.00 95.25 85 SER A O 1
ATOM 671 N N . SER A 1 86 ? 3.034 6.684 -3.867 1.00 95.62 86 SER A N 1
ATOM 672 C CA . SER A 1 86 ? 1.678 6.956 -4.365 1.00 95.62 86 SER A CA 1
ATOM 673 C C . SER A 1 86 ? 0.637 6.010 -3.766 1.00 95.62 86 SER A C 1
ATOM 675 O O . SER A 1 86 ? -0.435 6.447 -3.338 1.00 95.62 86 SER A O 1
ATOM 677 N N . ILE A 1 87 ? 0.951 4.715 -3.698 1.00 95.12 87 ILE A N 1
ATOM 678 C CA . ILE A 1 87 ? 0.062 3.707 -3.109 1.00 95.12 87 ILE A CA 1
ATOM 679 C C . ILE A 1 87 ? 0.015 3.862 -1.587 1.00 95.12 87 ILE A C 1
ATOM 681 O O . ILE A 1 87 ? -1.078 3.892 -1.026 1.00 95.12 87 ILE A O 1
ATOM 685 N N . SER A 1 88 ? 1.168 4.039 -0.936 1.00 94.94 88 SER A N 1
ATOM 686 C CA . SER A 1 88 ? 1.304 4.322 0.501 1.00 94.94 88 SER A CA 1
ATOM 687 C C . SER A 1 88 ? 0.371 5.457 0.935 1.00 94.94 88 SER A C 1
ATOM 689 O O . SER A 1 88 ? -0.459 5.282 1.832 1.00 94.94 88 SER A O 1
ATOM 691 N N . ARG A 1 89 ? 0.390 6.589 0.218 1.00 95.12 89 ARG A N 1
ATOM 692 C CA . ARG A 1 89 ? -0.497 7.725 0.502 1.00 95.12 89 ARG A CA 1
ATOM 693 C C . ARG A 1 89 ? -1.979 7.366 0.376 1.00 95.12 89 ARG A C 1
ATOM 695 O O . ARG A 1 89 ? -2.746 7.662 1.287 1.00 95.12 89 ARG A O 1
ATOM 702 N N . LYS A 1 90 ? -2.378 6.675 -0.696 1.00 95.06 90 LYS A N 1
ATOM 703 C CA . LYS A 1 90 ? -3.775 6.243 -0.886 1.00 95.06 90 LYS A CA 1
ATOM 704 C C . LYS A 1 90 ? -4.238 5.284 0.219 1.00 95.06 90 LYS A C 1
ATOM 706 O O . LYS A 1 90 ? -5.368 5.407 0.686 1.00 95.06 90 LYS A O 1
ATOM 711 N N . ILE A 1 91 ? -3.382 4.365 0.675 1.00 93.88 91 ILE A N 1
ATOM 712 C CA . ILE A 1 91 ? -3.683 3.480 1.814 1.00 93.88 91 ILE A CA 1
ATOM 713 C C . ILE A 1 91 ? -3.883 4.304 3.091 1.00 93.88 91 ILE A C 1
ATOM 715 O O . ILE A 1 91 ? -4.816 4.048 3.854 1.00 93.88 91 ILE A O 1
ATOM 719 N N . PHE A 1 92 ? -3.029 5.300 3.327 1.00 91.69 92 PHE A N 1
ATOM 720 C CA . PHE A 1 92 ? -3.130 6.164 4.500 1.00 91.69 92 PHE A CA 1
ATOM 721 C C . PHE A 1 92 ? -4.428 6.985 4.506 1.00 91.69 92 PHE A C 1
ATOM 723 O O . PHE A 1 92 ? -5.116 7.046 5.527 1.00 91.69 92 PHE A O 1
ATOM 730 N N . ASP A 1 93 ? -4.812 7.547 3.359 1.00 91.88 93 ASP A N 1
ATOM 731 C CA . ASP A 1 93 ? -6.069 8.284 3.202 1.00 91.88 93 ASP A CA 1
ATOM 732 C C . ASP A 1 93 ? -7.286 7.384 3.473 1.00 91.88 93 ASP A C 1
ATOM 734 O O . ASP A 1 93 ? -8.201 7.774 4.203 1.00 91.88 93 ASP A O 1
ATOM 738 N N . LEU A 1 94 ? -7.273 6.142 2.973 1.00 90.25 94 LEU A N 1
ATOM 739 C CA . LEU A 1 94 ? -8.310 5.146 3.271 1.00 90.25 94 LEU A CA 1
ATOM 740 C C . LEU A 1 94 ? -8.383 4.817 4.766 1.00 90.25 94 LEU A C 1
ATOM 742 O O . LEU A 1 94 ? -9.474 4.713 5.328 1.00 90.25 94 LEU A O 1
ATOM 746 N N . ALA A 1 95 ? -7.234 4.684 5.430 1.00 88.88 95 ALA A N 1
ATOM 747 C CA . ALA A 1 95 ? -7.182 4.434 6.864 1.00 88.88 95 ALA A CA 1
ATOM 748 C C . ALA A 1 95 ? -7.781 5.596 7.668 1.00 88.88 95 ALA A C 1
ATOM 750 O O . ALA A 1 95 ? -8.528 5.360 8.621 1.00 88.88 95 ALA A O 1
ATOM 751 N N . LYS A 1 96 ? -7.510 6.840 7.258 1.00 87.06 96 LYS A N 1
ATOM 752 C CA . LYS A 1 96 ? -8.088 8.039 7.872 1.00 87.06 96 LYS A CA 1
ATOM 753 C C . LYS A 1 96 ? -9.608 8.076 7.702 1.00 87.06 96 LYS A C 1
ATOM 755 O O . LYS A 1 96 ? -10.320 8.188 8.698 1.00 87.06 96 LYS A O 1
ATOM 760 N N . LEU A 1 97 ? -10.103 7.877 6.479 1.00 84.69 97 LEU A N 1
ATOM 761 C CA . LEU A 1 97 ? -11.542 7.825 6.195 1.00 84.69 97 LEU A CA 1
ATOM 762 C C . LEU A 1 97 ? -12.248 6.739 7.015 1.00 84.69 97 LEU A C 1
ATOM 764 O O . LEU A 1 97 ? -13.324 6.975 7.565 1.00 84.69 97 LEU A O 1
ATOM 768 N N . ASN A 1 98 ? -11.628 5.565 7.149 1.00 82.19 98 ASN A N 1
ATOM 769 C CA . ASN A 1 98 ? -12.177 4.477 7.950 1.00 82.19 98 ASN A CA 1
ATOM 770 C C . ASN A 1 98 ? -12.236 4.840 9.446 1.00 82.19 98 ASN A C 1
ATOM 772 O O . ASN A 1 98 ? -13.240 4.583 10.107 1.00 82.19 98 ASN A O 1
ATOM 776 N N . GLN A 1 99 ? -11.202 5.494 9.988 1.00 79.69 99 GLN A N 1
ATOM 777 C CA . GLN A 1 99 ? -11.215 5.973 11.376 1.00 79.69 99 GLN A CA 1
ATOM 778 C C . GLN A 1 99 ? -12.302 7.028 11.622 1.00 79.69 99 GLN A C 1
ATOM 780 O O . GLN A 1 99 ? -12.975 6.982 12.655 1.00 79.69 99 GLN A O 1
ATOM 785 N N . GLU A 1 100 ? -12.504 7.951 10.681 1.00 80.06 100 GLU A N 1
ATOM 786 C CA . GLU A 1 100 ? -13.560 8.964 10.760 1.00 80.06 100 GLU A CA 1
ATOM 787 C C . GLU A 1 100 ? -14.956 8.331 10.690 1.00 80.06 100 GLU A C 1
ATOM 789 O O . GLU A 1 100 ? -15.836 8.691 11.471 1.00 80.06 100 GLU A O 1
ATOM 794 N N . ALA A 1 101 ? -15.159 7.358 9.799 1.00 77.50 101 ALA A N 1
ATOM 795 C CA . ALA A 1 101 ? -16.430 6.654 9.654 1.00 77.50 101 ALA A CA 1
ATOM 796 C C . ALA A 1 101 ? -16.795 5.841 10.905 1.00 77.50 101 ALA A C 1
ATOM 798 O O . ALA A 1 101 ? -17.949 5.860 11.330 1.00 77.50 101 ALA A O 1
ATOM 799 N N . VAL A 1 102 ? -15.821 5.163 11.520 1.00 73.94 102 VAL A N 1
ATOM 800 C CA . VAL A 1 102 ? -16.021 4.439 12.786 1.00 73.94 102 VAL A CA 1
ATOM 801 C C . VAL A 1 102 ? -16.331 5.407 13.929 1.00 73.94 102 VAL A C 1
ATOM 803 O O . VAL A 1 102 ? -17.231 5.140 14.717 1.00 73.94 102 VAL A O 1
ATOM 806 N N . SER A 1 103 ? -15.644 6.551 13.995 1.00 68.56 103 SER A N 1
ATOM 807 C CA . SER A 1 103 ? -15.847 7.539 15.068 1.00 68.56 103 SER A CA 1
ATOM 808 C C . SER A 1 103 ? -17.199 8.260 14.990 1.00 68.56 103 SER A C 1
ATOM 810 O O . SER A 1 103 ? -17.676 8.733 16.008 1.00 68.56 103 SER A O 1
ATOM 812 N N . LYS A 1 104 ? -17.818 8.347 13.802 1.00 69.75 104 LYS A N 1
ATOM 813 C CA . LYS A 1 104 ? -19.153 8.947 13.595 1.00 69.75 104 LYS A CA 1
ATOM 814 C C . LYS A 1 104 ? -20.318 7.969 13.799 1.00 69.75 104 LYS A C 1
ATOM 816 O O . LYS A 1 104 ? -21.468 8.394 13.790 1.00 69.75 104 LYS A O 1
ATOM 821 N N . LYS A 1 105 ? -20.036 6.665 13.890 1.00 59.09 105 LYS A N 1
ATOM 822 C CA . LYS A 1 105 ? -21.027 5.603 14.150 1.00 59.09 105 LYS A CA 1
ATOM 823 C C . LYS A 1 105 ? -21.161 5.263 15.643 1.00 59.09 105 LYS A C 1
ATOM 825 O O . LYS A 1 105 ? -21.922 4.358 15.978 1.00 59.09 105 LYS A O 1
ATOM 830 N N . LEU A 1 106 ? -20.413 5.962 16.496 1.00 45.28 106 LEU A N 1
ATOM 831 C CA . LEU A 1 106 ? -20.465 5.938 17.959 1.00 45.28 106 LEU A CA 1
ATOM 832 C C . LEU A 1 106 ? -21.085 7.247 18.453 1.00 45.28 106 LEU A C 1
ATOM 834 O O . LEU A 1 106 ? -21.783 7.187 19.485 1.00 45.28 106 LEU A O 1
#

Radius of gyration: 14.01 Å; chains: 1; bounding box: 36×24×35 Å

Organism: NCBI:txid1193028

Foldseek 3Di:
DVCPVVVVVVCVVCVVVDQWDWDDDPPDTFIWHQDDPVLVVVLVVVCVVDDVLVSLLVSRQVGTPPDHSVVVVVVCVVPCVCPSVRVSVVSVVSNVVVVVVVVVVD

Sequence (106 aa):
NRYEVEIEAIKEFLDDKGGLHLIQVDEYSTLCRVPSKETLSKVSDRSKKLDPIEADIDFVNRCLVYPSSETFSGWINKGAPGLASSISRKIFDLAKLNQEAVSKKL

Secondary structure (DSSP, 8-state):
-TTHHHHHHHHHHTGGG--EEEEEETTEEEEEEPPPHHHHHHHHHHHTTS-HHHHHHHHHHHHEEES-HHHHHHHHHTT-TTHHHHHHHHHHHHHHHHHHHHHT--

pLDDT: mean 85.06, std 11.12, range [45.28, 95.62]